Protein AF-A0A0D0CFG2-F1 (afdb_monomer_lite)

pLDDT: mean 84.11, std 12.27, range [52.84, 98.38]

Secondary structure (DSSP, 8-state):
-HHHHHHHHHHHHHTT--EEEEE---GGG------SSEEEEEPPTT-HHHH-HIIIIIIHHHHHHHHHHHHHHT-

Sequence (75 aa):
YVRWVKKLDLRMKCERRYICLLINDFSGHKILYEPSNIDLEFFEPNMTALIQPCDAGIICCVKAHYHLTKTIIGQ

Structure (mmCIF, N/CA/C/O backbone):
data_AF-A0A0D0CFG2-F1
#
_entry.id   AF-A0A0D0CFG2-F1
#
loop_
_atom_site.group_PDB
_atom_site.id
_atom_site.type_symbol
_atom_site.label_atom_id
_atom_site.label_alt_id
_atom_site.label_comp_id
_atom_site.label_asym_id
_atom_site.label_entity_id
_atom_site.label_seq_id
_atom_site.pdbx_PDB_ins_code
_atom_site.Cartn_x
_atom_site.Cartn_y
_atom_site.Cartn_z
_atom_site.occupancy
_atom_site.B_iso_or_equiv
_atom_site.auth_seq_id
_atom_site.auth_comp_id
_atom_site.auth_asym_id
_atom_site.auth_atom_id
_atom_site.pdbx_PDB_model_num
ATOM 1 N N . TYR A 1 1 ? 5.434 4.424 3.407 1.00 83.62 1 TYR A N 1
ATOM 2 C CA . TYR A 1 1 ? 4.583 3.234 3.228 1.00 83.62 1 TYR A CA 1
ATOM 3 C C . TYR A 1 1 ? 3.434 3.170 4.250 1.00 83.62 1 TYR A C 1
ATOM 5 O O . TYR A 1 1 ? 2.305 3.409 3.845 1.00 83.62 1 TYR A O 1
ATOM 13 N N . VAL A 1 2 ? 3.684 3.024 5.565 1.00 89.81 2 VAL A N 1
ATOM 14 C CA . VAL A 1 2 ? 2.633 2.967 6.625 1.00 89.81 2 VAL A CA 1
ATOM 15 C C . VAL A 1 2 ? 1.543 4.046 6.498 1.00 89.81 2 VAL A C 1
ATOM 17 O O . VAL A 1 2 ? 0.356 3.740 6.510 1.00 89.81 2 VAL A O 1
ATOM 20 N N . ARG A 1 3 ? 1.930 5.326 6.363 1.00 93.06 3 ARG A N 1
ATOM 21 C CA . ARG A 1 3 ? 0.978 6.451 6.249 1.00 93.06 3 ARG A CA 1
ATOM 22 C C . ARG A 1 3 ? 0.030 6.297 5.058 1.00 93.06 3 ARG A C 1
ATOM 24 O O . ARG A 1 3 ? -1.131 6.683 5.144 1.00 93.06 3 ARG A O 1
ATOM 31 N N . TRP A 1 4 ? 0.537 5.758 3.953 1.00 94.12 4 TRP A N 1
ATOM 32 C CA . TRP A 1 4 ? -0.254 5.529 2.753 1.00 94.12 4 TRP A CA 1
ATOM 33 C C . TRP A 1 4 ? -1.254 4.388 2.972 1.00 94.12 4 TRP A C 1
ATOM 35 O O . TRP A 1 4 ? -2.434 4.589 2.705 1.00 94.12 4 TRP A O 1
ATOM 45 N N . VAL A 1 5 ? -0.822 3.270 3.574 1.00 94.69 5 VAL A N 1
ATOM 46 C CA . VAL A 1 5 ? -1.707 2.141 3.928 1.00 94.69 5 VAL A CA 1
ATOM 47 C C . VAL A 1 5 ? -2.821 2.596 4.872 1.00 94.69 5 VAL A C 1
ATOM 49 O O . VAL A 1 5 ? -3.985 2.338 4.601 1.00 94.69 5 VAL A O 1
ATOM 52 N N . LYS A 1 6 ? -2.501 3.382 5.910 1.00 96.06 6 LYS A N 1
ATOM 53 C CA . LYS A 1 6 ? -3.507 3.961 6.824 1.00 96.06 6 LYS A CA 1
ATOM 54 C C . LYS A 1 6 ? -4.543 4.818 6.097 1.00 96.06 6 LYS A C 1
ATOM 56 O O . LYS A 1 6 ? -5.735 4.723 6.368 1.00 96.06 6 LYS A O 1
ATOM 61 N N . LYS A 1 7 ? -4.101 5.671 5.166 1.00 97.38 7 LYS A N 1
ATOM 62 C CA . LYS A 1 7 ? -5.014 6.512 4.379 1.00 97.38 7 LYS A CA 1
ATOM 63 C C . LYS A 1 7 ? -5.913 5.663 3.477 1.00 97.38 7 LYS A C 1
ATOM 65 O O . LYS A 1 7 ? -7.086 5.994 3.319 1.00 97.38 7 LYS A O 1
ATOM 70 N N . LEU A 1 8 ? -5.369 4.596 2.892 1.00 97.31 8 LEU A N 1
ATOM 71 C CA . LEU A 1 8 ? -6.136 3.666 2.071 1.00 97.31 8 LEU A CA 1
ATOM 72 C C . LEU A 1 8 ? -7.160 2.895 2.913 1.00 97.31 8 LEU A C 1
ATOM 74 O O . LEU A 1 8 ? -8.315 2.837 2.508 1.00 97.31 8 LEU A O 1
ATOM 78 N N . ASP A 1 9 ? -6.773 2.391 4.088 1.00 97.94 9 ASP A N 1
ATOM 79 C CA . ASP A 1 9 ? -7.658 1.642 4.994 1.00 97.94 9 ASP A CA 1
ATOM 80 C C . ASP A 1 9 ? -8.859 2.489 5.412 1.00 97.94 9 ASP A C 1
ATOM 82 O O . ASP A 1 9 ? -10.006 2.088 5.227 1.00 97.94 9 ASP A O 1
ATOM 86 N N . LEU A 1 10 ? -8.605 3.726 5.855 1.00 98.00 10 LEU A N 1
ATOM 87 C CA . LEU A 1 10 ? -9.663 4.675 6.207 1.00 98.00 10 LEU A CA 1
ATOM 88 C C . LEU A 1 10 ? -10.600 4.956 5.032 1.00 98.00 10 LEU A C 1
ATOM 90 O O . LEU A 1 10 ? -11.812 5.038 5.216 1.00 98.00 10 LEU A O 1
ATOM 94 N N . ARG A 1 11 ? -10.059 5.077 3.816 1.00 98.38 11 ARG A N 1
ATOM 95 C CA . ARG A 1 11 ? -10.878 5.260 2.617 1.00 98.38 11 ARG A CA 1
ATOM 96 C C . ARG A 1 11 ? -11.753 4.034 2.350 1.00 98.38 11 ARG A C 1
ATOM 98 O O . ARG A 1 11 ? -12.945 4.202 2.114 1.00 98.38 11 ARG A O 1
ATOM 105 N N . MET A 1 12 ? -11.191 2.826 2.401 1.00 98.38 12 MET A N 1
ATOM 106 C CA . MET A 1 12 ? -11.956 1.589 2.192 1.00 98.38 12 MET A CA 1
ATOM 107 C C . MET A 1 12 ? -13.037 1.420 3.254 1.00 98.38 12 MET A C 1
ATOM 109 O O . MET A 1 12 ? -14.170 1.089 2.914 1.00 98.38 12 MET A O 1
ATOM 113 N N . LYS A 1 13 ? -12.737 1.776 4.504 1.00 98.00 13 LYS A N 1
ATOM 114 C CA . LYS A 1 13 ? -13.708 1.817 5.596 1.00 98.00 13 LYS A CA 1
ATOM 115 C C . LYS A 1 13 ? -14.855 2.792 5.327 1.00 98.00 13 LYS A C 1
ATOM 117 O O . LYS A 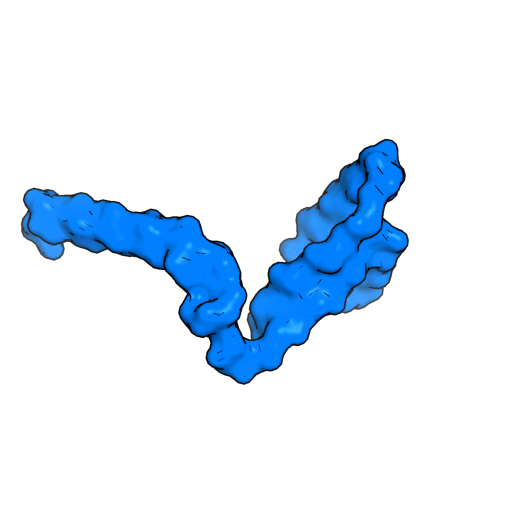1 13 ? -16.015 2.401 5.443 1.00 98.00 13 LYS A O 1
ATOM 122 N N . CYS A 1 14 ? -14.556 4.032 4.928 1.00 98.19 14 CYS A N 1
ATOM 123 C CA . CYS A 1 14 ? -15.580 5.027 4.578 1.00 98.19 14 CYS A CA 1
ATOM 124 C C . CYS A 1 14 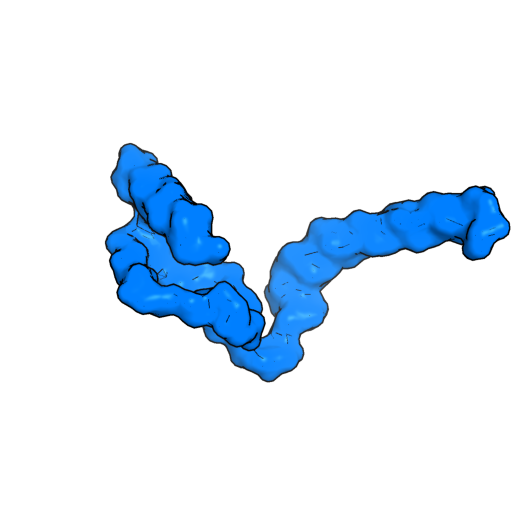? -16.460 4.565 3.411 1.00 98.19 14 CYS A C 1
ATOM 126 O O . CYS A 1 14 ? -17.663 4.805 3.406 1.00 98.19 14 CYS A O 1
ATOM 128 N N . GLU A 1 15 ? -15.866 3.876 2.440 1.00 98.31 15 GLU A N 1
ATOM 129 C CA . GLU A 1 15 ? -16.575 3.337 1.281 1.00 98.31 15 GLU A CA 1
ATOM 130 C C . GLU A 1 15 ? -17.200 1.952 1.544 1.00 98.31 15 GLU A C 1
ATOM 132 O O . GLU A 1 15 ? -17.809 1.380 0.644 1.00 98.31 15 GLU A O 1
ATOM 137 N N . ARG A 1 16 ? -17.081 1.416 2.769 1.00 97.94 16 ARG A N 1
ATOM 138 C CA . ARG A 1 16 ? -17.579 0.092 3.189 1.00 97.94 16 ARG A CA 1
ATOM 139 C C . ARG A 1 16 ? -17.078 -1.057 2.305 1.00 97.94 16 ARG A C 1
ATOM 141 O O . ARG A 1 16 ? -17.811 -2.006 2.033 1.00 97.94 16 ARG A O 1
ATOM 148 N N . ARG A 1 17 ? -15.824 -0.973 1.863 1.00 98.31 17 ARG A N 1
ATOM 149 C CA . ARG A 1 17 ? -15.153 -1.990 1.047 1.00 98.31 17 ARG A CA 1
ATOM 150 C C . ARG A 1 17 ? -14.131 -2.758 1.879 1.00 98.31 17 ARG A C 1
ATOM 152 O O . ARG A 1 17 ? -13.483 -2.189 2.755 1.00 98.31 17 ARG A O 1
ATOM 159 N N . TYR A 1 18 ? -13.991 -4.040 1.569 1.00 98.12 18 TYR A N 1
ATOM 160 C CA . TYR A 1 18 ? -12.912 -4.897 2.050 1.00 98.12 18 TYR A CA 1
ATOM 161 C C . TYR A 1 18 ? -12.086 -5.312 0.845 1.00 98.12 18 TYR A C 1
ATOM 163 O O . TYR A 1 18 ? -12.651 -5.732 -0.168 1.00 98.12 18 TYR A O 1
ATOM 171 N N . ILE A 1 19 ? -10.773 -5.125 0.923 1.00 97.00 19 ILE A N 1
ATOM 172 C CA . ILE A 1 19 ? -9.867 -5.420 -0.188 1.00 97.00 19 ILE A CA 1
ATOM 173 C C . ILE A 1 19 ? -8.692 -6.267 0.290 1.00 97.00 19 ILE A C 1
ATOM 175 O O . ILE A 1 19 ? -8.245 -6.121 1.422 1.00 97.00 19 ILE A O 1
ATOM 179 N N . CYS A 1 20 ? -8.166 -7.099 -0.605 1.00 95.12 20 CYS A N 1
ATOM 180 C CA . CYS A 1 20 ? -6.856 -7.721 -0.457 1.00 95.12 20 CYS A CA 1
ATOM 181 C C . CYS A 1 20 ? -5.834 -6.863 -1.212 1.00 95.12 20 CYS A C 1
ATOM 183 O O . CYS A 1 20 ? -6.014 -6.564 -2.398 1.00 95.12 20 CYS A O 1
ATOM 185 N N . LEU A 1 21 ? -4.795 -6.415 -0.515 1.00 92.38 21 LEU A N 1
ATOM 186 C CA . LEU A 1 21 ? -3.703 -5.640 -1.076 1.00 92.38 21 LEU A CA 1
ATOM 187 C C . LEU A 1 21 ? -2.467 -6.535 -1.185 1.00 92.38 21 LEU A C 1
ATOM 189 O O . LEU A 1 21 ? -1.821 -6.847 -0.189 1.00 92.38 21 LEU A O 1
ATOM 193 N N . LEU A 1 22 ? -2.154 -6.905 -2.425 1.00 88.69 22 LEU A N 1
ATOM 194 C CA . LEU A 1 22 ? -1.022 -7.750 -2.792 1.00 88.69 22 LEU A CA 1
ATOM 195 C C . LEU A 1 22 ? 0.256 -6.910 -2.929 1.00 88.69 22 LEU A C 1
ATOM 197 O O . LEU A 1 22 ? 0.277 -5.932 -3.685 1.00 88.69 22 LEU A O 1
ATOM 201 N N . ILE A 1 23 ? 1.321 -7.278 -2.218 1.00 85.44 23 ILE A N 1
ATOM 202 C CA . ILE A 1 23 ? 2.548 -6.473 -2.096 1.00 85.44 23 ILE A CA 1
ATOM 203 C C . ILE A 1 23 ? 3.770 -7.371 -2.239 1.00 85.44 23 ILE A C 1
ATOM 205 O O . ILE A 1 23 ? 3.752 -8.538 -1.862 1.00 85.44 23 ILE A O 1
ATOM 209 N N . ASN A 1 24 ? 4.843 -6.852 -2.829 1.00 83.06 24 ASN A N 1
ATOM 210 C CA . ASN A 1 24 ? 6.094 -7.601 -2.887 1.00 83.06 24 ASN A CA 1
ATOM 211 C C . ASN A 1 24 ? 6.743 -7.705 -1.491 1.00 83.06 24 ASN A C 1
ATOM 213 O O . ASN A 1 24 ? 6.571 -6.824 -0.648 1.00 83.06 24 ASN A O 1
ATOM 217 N N . ASP A 1 25 ? 7.525 -8.759 -1.248 1.00 78.06 25 ASP A N 1
ATOM 218 C CA . ASP A 1 25 ? 8.311 -8.923 -0.012 1.00 78.06 25 ASP A CA 1
ATOM 219 C C . ASP A 1 25 ? 9.573 -8.041 -0.014 1.00 78.06 25 ASP A C 1
ATOM 221 O O . ASP A 1 25 ? 10.712 -8.478 0.150 1.00 78.06 25 ASP A O 1
ATOM 225 N N . PHE A 1 26 ? 9.389 -6.745 -0.268 1.00 79.25 26 PHE A N 1
ATOM 226 C CA . PHE A 1 26 ? 10.451 -5.772 -0.084 1.00 79.25 26 PHE A CA 1
ATOM 227 C C . PHE A 1 26 ? 10.535 -5.388 1.396 1.00 79.25 26 PHE A C 1
ATOM 229 O O . PHE A 1 26 ? 9.555 -4.969 2.011 1.00 79.25 26 PHE A O 1
ATOM 236 N N . SER A 1 27 ? 11.738 -5.464 1.968 1.00 74.12 27 SER A N 1
ATOM 237 C CA . SER A 1 27 ? 11.989 -5.258 3.403 1.00 74.12 27 SER A CA 1
ATOM 238 C C . SER A 1 27 ? 11.509 -3.903 3.949 1.00 74.12 27 SER A C 1
ATOM 240 O O . SER A 1 27 ? 11.229 -3.786 5.144 1.00 74.12 27 SER A O 1
ATOM 242 N N . GLY A 1 28 ? 11.345 -2.892 3.087 1.00 76.31 28 GLY A N 1
ATOM 243 C CA . GLY A 1 28 ? 10.758 -1.591 3.427 1.00 76.31 28 GLY A CA 1
ATOM 244 C C . GLY A 1 28 ? 9.233 -1.585 3.625 1.00 76.31 28 GLY A C 1
ATOM 245 O O . GLY A 1 28 ? 8.682 -0.553 4.024 1.00 76.31 28 GLY A O 1
ATOM 246 N N . HIS A 1 29 ? 8.542 -2.701 3.372 1.00 76.88 29 HIS A N 1
ATOM 247 C CA . HIS A 1 29 ? 7.100 -2.859 3.590 1.00 76.88 29 HIS A CA 1
ATOM 248 C C . HIS A 1 29 ? 6.730 -3.467 4.947 1.00 76.88 29 HIS A C 1
ATOM 250 O O . HIS A 1 29 ? 5.552 -3.705 5.210 1.00 76.88 29 HIS A O 1
ATOM 256 N N . LYS A 1 30 ? 7.691 -3.647 5.858 1.00 76.31 30 LYS A N 1
ATOM 257 C CA . LYS A 1 30 ? 7.390 -4.059 7.234 1.00 76.31 30 LYS A 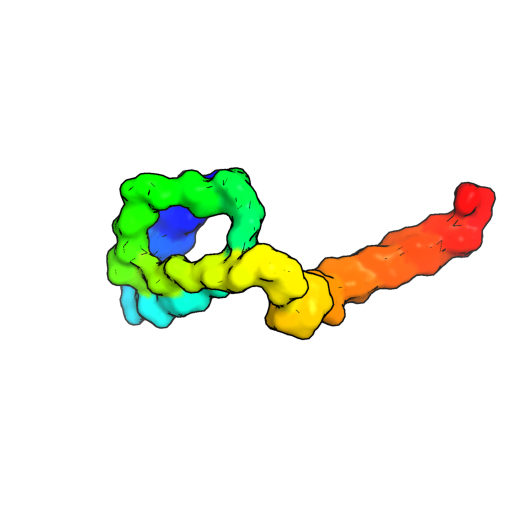CA 1
ATOM 258 C C . LYS A 1 30 ? 6.598 -2.969 7.951 1.00 76.31 30 LYS A C 1
ATOM 260 O O . LYS A 1 30 ? 7.073 -1.840 8.098 1.00 76.31 30 LYS A O 1
ATOM 265 N N . ILE A 1 31 ? 5.388 -3.298 8.396 1.00 81.88 31 ILE A N 1
ATOM 266 C CA . ILE A 1 31 ? 4.533 -2.386 9.158 1.00 81.88 31 ILE A CA 1
ATOM 267 C C . ILE A 1 31 ? 3.967 -3.089 10.386 1.00 81.88 31 ILE A C 1
ATOM 269 O O . ILE A 1 31 ? 3.580 -4.243 10.317 1.00 81.88 31 ILE A O 1
ATOM 273 N N . LEU A 1 32 ? 3.908 -2.364 11.503 1.00 85.06 32 LEU A N 1
ATOM 274 C CA . LEU A 1 32 ? 3.285 -2.803 12.763 1.00 85.06 32 LEU A CA 1
ATOM 275 C C . LEU A 1 32 ? 1.793 -2.433 12.840 1.00 85.06 32 LEU A C 1
ATOM 277 O O . LEU A 1 32 ? 1.163 -2.572 13.878 1.00 85.06 32 LEU A O 1
ATOM 281 N N . TYR A 1 33 ? 1.254 -1.840 11.775 1.00 90.12 33 TYR A N 1
ATOM 282 C CA . TYR A 1 33 ? -0.129 -1.394 11.731 1.00 90.12 33 TYR A CA 1
ATOM 283 C C . TYR A 1 33 ? -0.993 -2.482 11.108 1.00 90.12 33 TYR A C 1
ATOM 285 O O . TYR A 1 33 ? -0.751 -2.844 9.960 1.00 90.12 33 TYR A O 1
ATOM 293 N N . GLU A 1 34 ? -2.009 -2.920 11.843 1.00 92.69 34 GLU A N 1
ATOM 294 C CA . GLU A 1 34 ? -3.025 -3.866 11.385 1.00 92.69 34 GLU A CA 1
ATOM 295 C C . GLU A 1 34 ? -4.230 -3.086 10.826 1.00 92.69 34 GLU A C 1
ATOM 297 O O . GLU A 1 34 ? -4.908 -2.376 11.582 1.00 92.69 34 GLU A O 1
ATOM 302 N N . PRO A 1 35 ? -4.474 -3.122 9.503 1.00 94.06 35 PRO A N 1
ATOM 303 C CA . PRO A 1 35 ? -5.630 -2.470 8.898 1.00 94.06 35 PRO A CA 1
ATOM 304 C C . PRO A 1 35 ? -6.925 -3.228 9.215 1.00 94.06 35 PRO A C 1
ATOM 306 O O . PRO A 1 35 ? -6.916 -4.429 9.463 1.00 94.06 35 PRO A O 1
ATOM 309 N N . SER A 1 36 ? -8.058 -2.526 9.174 1.00 97.00 36 SER A N 1
ATOM 310 C CA . SER A 1 36 ? -9.372 -3.125 9.477 1.00 97.00 36 SER A CA 1
ATOM 311 C C . SER A 1 36 ? -10.177 -3.532 8.240 1.00 97.00 36 SER A C 1
ATOM 313 O O . SER A 1 36 ? -11.072 -4.370 8.329 1.00 97.00 36 SER A O 1
ATOM 315 N N . ASN A 1 37 ? -9.876 -2.931 7.090 1.00 97.94 37 ASN A N 1
ATOM 316 C CA . ASN A 1 37 ? -10.590 -3.092 5.823 1.00 97.94 37 ASN A CA 1
ATOM 317 C C . ASN A 1 37 ? -9.656 -3.509 4.674 1.00 97.94 37 ASN A C 1
ATOM 319 O O . ASN A 1 37 ? -10.099 -3.641 3.530 1.00 97.94 37 ASN A O 1
ATOM 323 N N . ILE A 1 38 ? -8.373 -3.706 4.972 1.00 97.38 38 ILE A N 1
ATOM 324 C CA . ILE A 1 38 ? -7.360 -4.177 4.035 1.00 97.38 38 ILE A CA 1
ATOM 325 C C . ILE A 1 38 ? -6.710 -5.421 4.618 1.00 97.38 38 ILE A C 1
ATOM 327 O O . ILE A 1 38 ? -6.120 -5.355 5.693 1.00 97.38 38 ILE A O 1
ATOM 331 N N . ASP A 1 39 ? -6.770 -6.508 3.865 1.00 95.31 39 ASP A N 1
ATOM 332 C CA . ASP A 1 39 ? -5.937 -7.679 4.090 1.00 95.31 39 ASP A CA 1
ATOM 333 C C . ASP A 1 39 ? -4.610 -7.509 3.340 1.00 95.31 39 ASP A C 1
ATOM 335 O O . ASP A 1 39 ? -4.612 -7.112 2.170 1.00 95.31 39 ASP A O 1
ATOM 339 N N . LEU A 1 40 ? -3.484 -7.711 4.020 1.00 91.25 40 LEU A N 1
ATOM 340 C CA . LE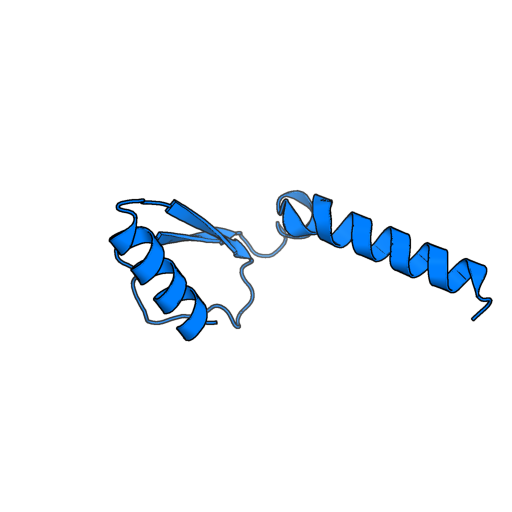U A 1 40 ? -2.148 -7.459 3.475 1.00 91.25 40 LEU A CA 1
ATOM 341 C C . LEU A 1 40 ? -1.461 -8.781 3.176 1.00 91.25 40 LEU A C 1
ATOM 343 O O . LEU A 1 40 ? -1.033 -9.479 4.089 1.00 91.25 40 LEU A O 1
ATOM 347 N N . GLU A 1 41 ? -1.283 -9.057 1.891 1.00 89.12 41 GLU A N 1
ATOM 348 C CA . GLU A 1 41 ? -0.701 -10.305 1.417 1.00 89.12 41 GLU A CA 1
ATOM 349 C C . GLU A 1 41 ? 0.647 -10.031 0.750 1.00 89.12 41 GLU A C 1
ATOM 351 O O . GLU A 1 41 ? 0.749 -9.259 -0.213 1.00 89.12 41 GLU A O 1
ATOM 356 N N . PHE A 1 42 ? 1.698 -10.653 1.285 1.00 85.44 42 PHE A N 1
ATOM 357 C CA . PHE A 1 42 ? 3.067 -10.504 0.802 1.00 85.44 42 PHE A CA 1
ATOM 358 C C . PHE A 1 42 ? 3.442 -11.694 -0.075 1.00 85.44 42 PHE A C 1
ATOM 360 O O . PHE A 1 42 ? 3.334 -12.843 0.343 1.00 85.44 42 PHE A O 1
ATOM 367 N N . PHE A 1 43 ? 3.907 -11.426 -1.293 1.00 81.81 43 PHE A N 1
ATOM 368 C CA . PHE A 1 43 ? 4.412 -12.486 -2.165 1.00 81.81 43 PHE A CA 1
ATOM 369 C C . PHE A 1 43 ? 5.754 -13.017 -1.689 1.00 81.81 43 PHE A C 1
ATOM 371 O O . PHE A 1 43 ? 6.569 -12.252 -1.187 1.00 81.81 43 PHE A O 1
ATOM 378 N N . GLU A 1 44 ? 6.035 -14.287 -1.969 1.00 77.62 44 GLU A N 1
ATOM 379 C CA . GLU A 1 44 ? 7.355 -14.845 -1.705 1.00 77.62 44 GLU A CA 1
ATOM 380 C C . GLU A 1 44 ? 8.465 -14.078 -2.451 1.00 77.62 44 GLU A C 1
ATOM 382 O O . GLU A 1 44 ? 8.279 -13.634 -3.600 1.00 77.62 44 GLU A O 1
ATOM 387 N N . PRO A 1 45 ? 9.650 -13.941 -1.832 1.00 65.56 45 PRO A N 1
ATOM 388 C CA . PRO A 1 45 ? 10.810 -13.392 -2.510 1.00 65.56 45 PRO A CA 1
ATOM 389 C C . PRO A 1 45 ? 11.090 -14.224 -3.770 1.00 65.56 45 PRO A C 1
ATOM 391 O O . PRO A 1 45 ? 11.140 -15.449 -3.718 1.00 65.56 45 PRO A O 1
ATOM 394 N N . ASN A 1 46 ? 11.278 -13.539 -4.905 1.00 65.94 46 ASN A N 1
ATOM 395 C CA . ASN A 1 46 ? 11.470 -14.071 -6.271 1.00 65.94 46 ASN A CA 1
ATOM 396 C C . ASN A 1 46 ? 10.209 -14.289 -7.130 1.00 65.94 46 ASN A C 1
ATOM 398 O O . ASN A 1 46 ? 10.351 -14.600 -8.313 1.00 65.94 46 ASN A O 1
ATOM 402 N N . MET A 1 47 ? 8.993 -14.044 -6.631 1.00 64.75 47 MET A N 1
ATOM 403 C CA . MET A 1 47 ? 7.778 -14.104 -7.472 1.00 64.75 47 MET A CA 1
ATOM 404 C C . MET A 1 47 ? 7.491 -12.810 -8.256 1.00 64.75 47 MET A C 1
ATOM 406 O O . MET A 1 47 ? 6.598 -12.769 -9.107 1.00 64.75 47 MET A O 1
ATOM 410 N N . THR A 1 48 ? 8.258 -11.745 -7.996 1.00 60.06 48 THR A N 1
ATOM 411 C CA . THR A 1 48 ? 7.876 -10.374 -8.348 1.00 60.06 48 THR A CA 1
ATOM 412 C C . THR A 1 48 ? 7.750 -10.137 -9.855 1.00 60.06 48 THR A C 1
ATOM 414 O O . THR A 1 48 ? 6.738 -9.628 -10.323 1.00 60.06 48 THR A O 1
ATOM 417 N N . ALA A 1 49 ? 8.737 -10.581 -10.637 1.00 56.53 49 ALA A N 1
ATOM 418 C CA . ALA A 1 49 ? 8.780 -10.307 -12.075 1.00 56.53 49 ALA A CA 1
ATOM 419 C C . ALA A 1 49 ? 7.779 -11.135 -12.901 1.00 56.53 49 ALA A C 1
ATOM 421 O O . ALA A 1 49 ? 7.450 -10.743 -14.018 1.00 56.53 49 ALA A O 1
ATOM 422 N N . LEU A 1 50 ? 7.313 -12.273 -12.375 1.00 60.47 50 LEU A N 1
ATOM 423 C CA . LEU A 1 50 ? 6.435 -13.187 -13.109 1.00 60.47 50 LEU A CA 1
ATOM 424 C C . LEU A 1 50 ? 4.954 -12.960 -12.780 1.00 60.47 50 LEU A C 1
ATOM 426 O O . LEU A 1 50 ? 4.107 -13.094 -13.659 1.00 60.47 50 LEU A O 1
ATOM 430 N N . ILE A 1 51 ? 4.640 -12.625 -11.524 1.00 63.50 51 ILE A N 1
ATOM 431 C CA . ILE A 1 51 ? 3.260 -12.635 -11.018 1.00 63.50 51 ILE A CA 1
ATOM 432 C C . ILE A 1 51 ? 2.732 -11.223 -10.737 1.00 63.50 51 ILE A C 1
ATOM 434 O O . ILE A 1 51 ? 1.516 -11.036 -10.729 1.00 63.50 51 ILE A O 1
ATOM 438 N N . GLN A 1 52 ? 3.583 -10.200 -10.553 1.00 69.69 52 GLN A N 1
ATOM 439 C CA . GLN A 1 52 ? 3.069 -8.864 -10.236 1.00 69.69 52 GLN A CA 1
ATOM 440 C C . GLN A 1 52 ? 2.518 -8.148 -11.473 1.00 69.69 52 GLN A C 1
ATOM 442 O O . GLN A 1 52 ? 3.286 -7.785 -12.368 1.00 69.69 52 GLN A O 1
ATOM 447 N N . PRO A 1 53 ? 1.207 -7.834 -11.506 1.00 70.38 53 PRO A N 1
ATOM 448 C CA . PRO A 1 53 ? 0.589 -7.174 -12.656 1.00 70.38 53 PRO A CA 1
ATOM 449 C C . PRO A 1 53 ? 1.191 -5.794 -12.934 1.00 70.38 53 PRO A C 1
ATOM 451 O O . PRO A 1 53 ? 1.225 -5.342 -14.075 1.00 70.38 53 PRO A O 1
ATOM 454 N N . CYS A 1 54 ? 1.685 -5.116 -11.893 1.00 76.50 54 CYS A N 1
ATOM 455 C CA . CYS A 1 54 ? 2.378 -3.841 -12.043 1.00 76.50 54 CYS A CA 1
ATOM 456 C C . CYS A 1 54 ? 3.700 -3.996 -12.799 1.00 76.50 54 CYS A C 1
ATOM 458 O O . CYS A 1 54 ? 3.950 -3.205 -13.707 1.00 76.50 54 CYS A O 1
ATOM 460 N N . ASP A 1 55 ? 4.512 -5.001 -12.459 1.00 76.81 55 ASP A N 1
ATOM 461 C CA . ASP A 1 55 ? 5.801 -5.243 -13.112 1.00 76.81 55 ASP A CA 1
ATOM 462 C C . ASP A 1 55 ? 5.617 -5.760 -14.539 1.00 76.81 55 ASP A C 1
ATOM 464 O O . ASP A 1 55 ? 6.204 -5.201 -15.467 1.00 76.81 55 ASP A O 1
ATOM 468 N N . ALA A 1 56 ? 4.759 -6.767 -14.726 1.00 73.56 56 ALA A N 1
ATOM 469 C CA . ALA A 1 56 ? 4.497 -7.378 -16.030 1.00 73.56 56 ALA A CA 1
ATOM 470 C C . ALA A 1 56 ? 3.676 -6.476 -16.972 1.00 73.56 56 ALA A C 1
ATOM 472 O O . ALA A 1 56 ? 3.788 -6.589 -18.190 1.00 73.56 56 ALA A O 1
ATOM 473 N N . GLY A 1 57 ? 2.858 -5.580 -16.419 1.00 81.38 57 GLY A N 1
ATOM 474 C CA . GLY A 1 57 ? 2.012 -4.660 -17.173 1.00 81.38 57 GLY A CA 1
ATOM 475 C C . GLY A 1 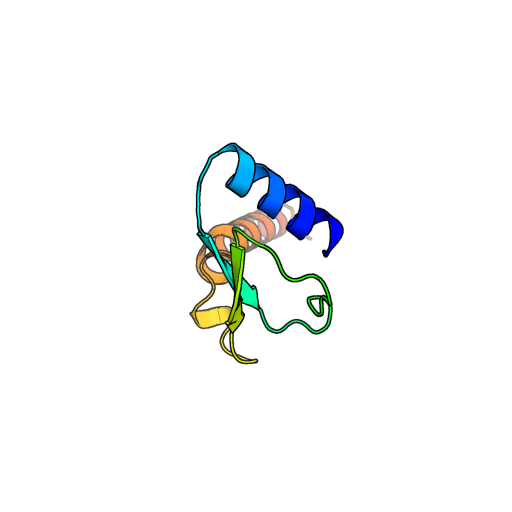57 ? 2.605 -3.258 -17.240 1.00 81.38 57 GLY A C 1
ATOM 476 O O . GLY A 1 57 ? 3.460 -2.957 -18.072 1.00 81.38 57 GLY A O 1
ATOM 477 N N . ILE A 1 58 ? 2.122 -2.378 -16.360 1.00 85.12 58 ILE A N 1
ATOM 478 C CA . ILE A 1 58 ? 2.344 -0.925 -16.444 1.00 85.12 58 ILE A CA 1
ATOM 479 C C . ILE A 1 58 ? 3.838 -0.576 -16.471 1.00 85.12 58 ILE A C 1
ATOM 481 O O . ILE A 1 58 ? 4.271 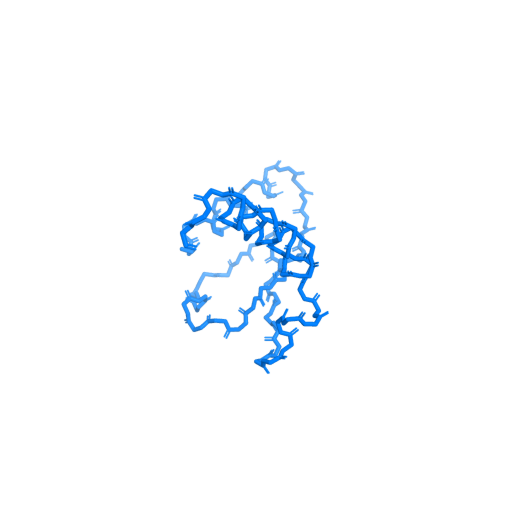0.198 -17.324 1.00 85.12 58 ILE A O 1
ATOM 485 N N . ILE A 1 59 ? 4.639 -1.143 -15.567 1.00 85.56 59 ILE A N 1
ATOM 486 C CA . ILE A 1 59 ? 6.072 -0.836 -15.465 1.00 85.56 59 ILE A CA 1
ATOM 487 C C . ILE A 1 59 ? 6.818 -1.342 -16.701 1.00 85.56 59 ILE A C 1
ATOM 489 O O . ILE A 1 59 ? 7.671 -0.619 -17.220 1.00 85.56 59 ILE A O 1
ATOM 493 N N . CYS A 1 60 ? 6.492 -2.540 -17.198 1.00 84.69 60 CYS A N 1
ATOM 494 C CA . CYS A 1 60 ? 7.061 -3.068 -18.437 1.00 84.69 60 CYS A CA 1
ATOM 495 C C . CYS A 1 60 ? 6.795 -2.122 -19.618 1.00 84.69 60 CYS A C 1
ATOM 497 O O . CYS A 1 60 ? 7.739 -1.704 -20.295 1.00 84.69 60 CYS A O 1
ATOM 499 N N . CYS A 1 61 ? 5.543 -1.690 -19.802 1.00 87.75 61 CYS A N 1
ATOM 500 C CA . CYS A 1 61 ? 5.174 -0.747 -20.860 1.00 87.75 61 CYS A CA 1
ATOM 501 C C . CYS A 1 61 ? 5.922 0.588 -20.728 1.00 87.75 61 CYS A C 1
ATOM 503 O O . CYS A 1 61 ? 6.495 1.078 -21.701 1.00 87.75 61 CYS A O 1
ATOM 505 N N . VAL A 1 62 ? 5.974 1.165 -19.523 1.00 89.19 62 VAL A N 1
ATOM 506 C CA . VAL A 1 62 ? 6.683 2.433 -19.279 1.00 89.19 62 VAL A CA 1
ATOM 507 C C . VAL A 1 62 ? 8.179 2.300 -19.582 1.00 89.19 62 VAL A C 1
ATOM 509 O O . VAL A 1 62 ? 8.743 3.170 -20.249 1.00 89.19 62 VAL A O 1
ATOM 512 N N . LYS A 1 63 ? 8.825 1.205 -19.158 1.00 88.31 63 LYS A N 1
ATOM 513 C CA . LYS A 1 63 ? 10.240 0.933 -19.465 1.00 88.31 63 LYS A CA 1
ATOM 514 C C . LYS A 1 63 ? 10.476 0.796 -20.970 1.00 88.31 63 LYS A C 1
ATOM 516 O O . LYS A 1 63 ? 11.435 1.374 -21.477 1.00 88.31 63 LYS A O 1
ATOM 521 N N . ALA A 1 64 ? 9.604 0.083 -21.683 1.00 88.81 64 ALA A N 1
ATOM 522 C CA . ALA A 1 64 ? 9.702 -0.075 -23.133 1.00 88.81 64 ALA A CA 1
ATOM 523 C C . ALA A 1 64 ? 9.641 1.283 -23.857 1.00 88.81 64 ALA A C 1
ATOM 525 O O . ALA A 1 64 ? 10.508 1.581 -24.680 1.00 88.81 64 ALA A O 1
ATOM 526 N N . HIS A 1 65 ? 8.687 2.145 -23.491 1.00 89.44 65 HIS A N 1
ATOM 527 C CA . HIS A 1 65 ? 8.575 3.492 -24.061 1.00 89.44 65 HIS A CA 1
ATOM 528 C C . HIS A 1 65 ? 9.771 4.384 -23.723 1.00 89.44 65 HIS A C 1
ATOM 530 O O . HIS A 1 65 ? 10.270 5.103 -24.591 1.00 89.44 65 HIS A O 1
ATOM 536 N N . TYR A 1 66 ? 10.256 4.335 -22.482 1.00 88.94 66 TYR A N 1
ATOM 537 C CA . TYR A 1 66 ? 11.429 5.099 -22.068 1.00 88.94 66 TYR A CA 1
ATOM 538 C C . TYR A 1 66 ? 12.682 4.698 -22.859 1.00 88.94 66 TYR A C 1
ATOM 540 O O . TYR A 1 66 ? 13.404 5.569 -23.347 1.00 88.94 66 TYR A O 1
ATOM 548 N N . HIS A 1 67 ? 12.921 3.394 -23.037 1.00 89.25 67 HIS A N 1
ATOM 549 C CA . HIS A 1 67 ? 14.064 2.902 -23.808 1.00 89.25 67 HIS A CA 1
ATOM 550 C C . HIS A 1 67 ? 13.953 3.245 -25.292 1.00 89.25 67 HIS A C 1
ATOM 552 O O . HIS A 1 67 ? 14.921 3.748 -25.852 1.00 89.25 67 HIS A O 1
ATOM 558 N N . LEU A 1 68 ? 12.775 3.073 -25.902 1.00 87.06 68 LEU A N 1
ATOM 559 C CA . LEU A 1 68 ? 12.539 3.484 -27.288 1.00 87.06 68 LEU A CA 1
ATOM 560 C C . LEU A 1 68 ? 12.853 4.972 -27.488 1.00 87.06 68 LEU A C 1
ATOM 562 O O . LEU A 1 68 ? 13.544 5.348 -28.431 1.00 87.06 68 LEU A O 1
ATOM 566 N N . THR A 1 69 ? 12.383 5.811 -26.563 1.00 81.12 69 THR A N 1
ATOM 567 C CA . THR A 1 69 ? 12.630 7.255 -26.595 1.00 81.12 69 THR A CA 1
ATOM 568 C C . THR A 1 69 ? 14.128 7.549 -26.502 1.00 81.12 69 THR A C 1
ATOM 570 O O . THR A 1 69 ? 14.644 8.308 -27.313 1.00 81.12 69 THR A O 1
ATOM 573 N N . LYS A 1 70 ? 14.865 6.897 -25.593 1.00 74.31 70 LYS A N 1
ATOM 574 C CA . LYS A 1 70 ? 16.330 7.034 -25.514 1.00 74.31 70 LYS A CA 1
ATOM 575 C C . LYS A 1 70 ? 17.052 6.617 -26.794 1.00 74.31 70 LYS A C 1
ATOM 577 O O . LYS A 1 70 ? 17.934 7.343 -27.240 1.00 74.31 70 LYS A O 1
ATOM 582 N N . THR A 1 71 ? 16.662 5.498 -27.400 1.00 70.00 71 THR A N 1
ATOM 583 C CA . THR A 1 71 ? 17.266 5.010 -28.648 1.00 70.00 71 THR A CA 1
ATOM 584 C C . THR A 1 71 ? 17.045 5.982 -29.810 1.00 70.00 71 THR A C 1
ATOM 586 O O . THR A 1 71 ? 17.947 6.174 -30.617 1.00 70.00 71 THR A O 1
ATOM 589 N N . ILE A 1 72 ? 15.883 6.641 -29.877 1.00 65.81 72 ILE A N 1
ATOM 590 C CA . ILE A 1 72 ? 15.578 7.639 -30.917 1.00 65.81 72 ILE A CA 1
ATOM 591 C C . ILE A 1 72 ? 16.396 8.927 -30.732 1.00 65.81 72 ILE A C 1
ATOM 593 O O . ILE A 1 72 ? 16.769 9.558 -31.717 1.00 65.81 72 ILE A O 1
ATOM 597 N N . ILE A 1 73 ? 16.695 9.318 -29.488 1.00 73.38 73 ILE A N 1
ATOM 598 C CA . ILE A 1 73 ? 17.430 10.560 -29.187 1.00 73.38 73 ILE A CA 1
ATOM 599 C C . ILE A 1 73 ? 18.964 10.348 -29.230 1.00 73.38 73 ILE A C 1
ATOM 601 O O . ILE A 1 73 ? 19.721 11.301 -29.077 1.00 73.38 73 ILE A O 1
ATOM 605 N N . GLY A 1 74 ? 19.441 9.125 -29.499 1.00 54.38 74 GLY A N 1
ATOM 606 C CA . GLY A 1 74 ? 20.851 8.850 -29.800 1.00 54.38 74 GLY A CA 1
ATOM 607 C C . GLY A 1 74 ? 21.831 9.097 -28.646 1.00 54.38 74 GLY A C 1
ATOM 608 O O . GLY A 1 74 ? 22.937 9.573 -28.895 1.00 54.38 74 GLY A O 1
ATOM 609 N N . GLN A 1 75 ? 21.433 8.805 -27.401 1.00 52.84 75 GLN A N 1
ATOM 610 C CA . GLN A 1 75 ? 22.353 8.732 -26.253 1.00 52.84 75 GLN A CA 1
ATOM 611 C C . GLN A 1 75 ? 22.898 7.323 -26.040 1.00 52.84 75 GLN A C 1
ATOM 613 O O . GLN A 1 75 ? 22.093 6.368 -26.137 1.00 52.84 75 GLN A O 1
#

Foldseek 3Di:
DVVVVVVVLVVCVVVVAAEEDEEEPDVVPDDPDDRDRYHYHYDDPPCPCPPPCCNVPVVVVVVVVVVVVVVVVPD

Organism: NCBI:txid930991

InterPro domains:
  IPR004875 DDE superfamily endonuclease domain [PF03184] (3-67)

Radius of gyration: 16.62 Å; chains: 1; bounding box: 40×25×44 Å